Protein AF-A0AB34QPI8-F1 (afdb_monomer_lite)

Structure (mmCIF, N/CA/C/O backbone):
data_AF-A0AB34QPI8-F1
#
_entry.id   AF-A0AB34QPI8-F1
#
loop_
_atom_site.group_PDB
_atom_site.id
_atom_site.type_symbol
_atom_site.label_atom_id
_atom_site.label_alt_id
_atom_site.label_comp_id
_atom_site.label_asym_id
_atom_site.label_entity_id
_atom_site.label_seq_id
_atom_site.pdbx_PDB_ins_code
_atom_site.Cartn_x
_atom_site.Cartn_y
_atom_site.Cartn_z
_atom_site.occupancy
_atom_site.B_iso_or_equiv
_atom_site.auth_seq_id
_atom_site.auth_comp_id
_atom_site.auth_asym_id
_atom_site.auth_atom_id
_atom_site.pdbx_PDB_model_num
ATOM 1 N N . MET A 1 1 ? 0.641 4.136 -11.730 1.00 90.31 1 MET A N 1
ATOM 2 C CA . MET A 1 1 ? -0.265 3.750 -10.624 1.00 90.31 1 MET A CA 1
ATOM 3 C C . MET A 1 1 ? -1.185 2.588 -10.997 1.00 90.31 1 MET A C 1
ATOM 5 O O . MET A 1 1 ? -1.643 1.893 -10.103 1.00 90.31 1 MET A O 1
ATOM 9 N N . ASP A 1 2 ? -1.422 2.310 -12.282 1.00 90.81 2 ASP A N 1
ATOM 10 C CA . ASP A 1 2 ? -2.464 1.361 -12.723 1.00 90.81 2 ASP A CA 1
ATOM 11 C C . ASP A 1 2 ? -2.211 -0.095 -12.323 1.00 90.81 2 ASP A C 1
ATOM 13 O O . ASP A 1 2 ? -3.150 -0.858 -12.121 1.00 90.81 2 ASP A O 1
ATOM 17 N N . ILE A 1 3 ? -0.944 -0.501 -12.204 1.00 91.69 3 ILE A N 1
ATOM 18 C CA . ILE A 1 3 ? -0.585 -1.838 -11.707 1.00 91.69 3 ILE A CA 1
ATOM 19 C C . ILE A 1 3 ? -0.978 -1.969 -10.231 1.00 91.69 3 ILE A C 1
ATOM 21 O O . ILE A 1 3 ? -1.661 -2.919 -9.869 1.00 91.69 3 ILE A O 1
ATOM 25 N N . ALA A 1 4 ? -0.611 -0.986 -9.401 1.00 94.38 4 ALA A N 1
ATOM 26 C CA . ALA A 1 4 ? -0.959 -0.968 -7.982 1.00 94.38 4 ALA A CA 1
ATOM 27 C C . ALA A 1 4 ? -2.481 -0.962 -7.777 1.00 94.38 4 ALA A C 1
ATOM 29 O O . ALA A 1 4 ? -2.991 -1.757 -6.997 1.00 94.38 4 ALA A O 1
ATOM 30 N N . LYS A 1 5 ? -3.214 -0.122 -8.524 1.00 94.81 5 LYS A N 1
ATOM 31 C CA . LYS A 1 5 ? -4.682 -0.049 -8.443 1.00 94.81 5 LYS A CA 1
ATOM 32 C C . LYS A 1 5 ? -5.353 -1.377 -8.791 1.00 94.81 5 LYS A C 1
ATOM 34 O O . LYS A 1 5 ? -6.222 -1.813 -8.049 1.00 94.81 5 LYS A O 1
ATOM 39 N N . ARG A 1 6 ? -4.912 -2.041 -9.867 1.00 95.75 6 ARG A N 1
ATOM 40 C CA . ARG A 1 6 ? -5.405 -3.379 -10.234 1.00 95.75 6 ARG A CA 1
ATOM 41 C C . ARG A 1 6 ? -5.117 -4.410 -9.145 1.00 95.75 6 ARG A C 1
ATOM 43 O O . ARG A 1 6 ? -6.034 -5.067 -8.685 1.00 95.75 6 ARG A O 1
ATOM 50 N N . MET A 1 7 ? -3.879 -4.472 -8.652 1.00 95.88 7 MET A N 1
ATOM 51 C CA . MET A 1 7 ? -3.499 -5.418 -7.594 1.00 95.88 7 MET A CA 1
ATOM 52 C C . MET A 1 7 ? -4.302 -5.244 -6.299 1.00 95.88 7 MET A C 1
ATOM 54 O O . MET A 1 7 ? -4.576 -6.236 -5.623 1.00 95.88 7 MET A O 1
ATOM 58 N N . MET A 1 8 ? -4.629 -4.002 -5.944 1.00 96.69 8 MET A N 1
ATOM 59 C CA . MET A 1 8 ? -5.455 -3.684 -4.780 1.00 96.69 8 MET A CA 1
ATOM 60 C C . MET A 1 8 ? -6.908 -4.098 -5.006 1.00 96.69 8 MET A C 1
ATOM 62 O O . MET A 1 8 ? -7.466 -4.787 -4.159 1.00 96.69 8 MET A O 1
ATOM 66 N N . ALA A 1 9 ? -7.476 -3.763 -6.169 1.00 96.94 9 ALA A N 1
ATOM 67 C CA . ALA A 1 9 ? -8.839 -4.136 -6.540 1.00 96.94 9 ALA A CA 1
ATOM 68 C C . ALA A 1 9 ? -9.040 -5.661 -6.572 1.00 96.94 9 ALA A C 1
ATOM 70 O O . ALA A 1 9 ? -10.002 -6.149 -5.989 1.00 96.94 9 ALA A O 1
ATOM 71 N N . ASP A 1 10 ? -8.098 -6.414 -7.151 1.00 96.75 10 ASP A N 1
ATOM 72 C CA . ASP A 1 10 ? -8.139 -7.887 -7.204 1.00 96.75 10 ASP A CA 1
ATOM 73 C C . ASP A 1 10 ? -8.159 -8.541 -5.809 1.00 96.75 10 ASP A C 1
ATOM 75 O O . ASP A 1 10 ? -8.554 -9.694 -5.664 1.00 96.75 10 ASP A O 1
ATOM 79 N N . ARG A 1 11 ? -7.687 -7.822 -4.785 1.00 95.62 11 ARG A N 1
ATOM 80 C CA . ARG A 1 11 ? -7.623 -8.272 -3.386 1.00 95.62 11 ARG A CA 1
ATOM 81 C C . ARG A 1 11 ? -8.620 -7.540 -2.485 1.00 95.62 11 ARG A C 1
ATOM 83 O O . ARG A 1 11 ? -8.522 -7.660 -1.271 1.00 95.62 11 ARG A O 1
ATOM 90 N N . GLU A 1 12 ? -9.515 -6.748 -3.073 1.00 96.75 12 GLU A N 1
ATOM 91 C CA . GLU A 1 12 ? -10.525 -5.946 -2.375 1.00 96.75 12 GLU A CA 1
ATOM 92 C C . GLU A 1 12 ? -9.961 -4.915 -1.376 1.00 96.75 12 GLU A C 1
ATOM 94 O O . GLU A 1 12 ? -10.677 -4.424 -0.504 1.00 96.75 12 GLU A O 1
ATOM 99 N N . TYR A 1 13 ? -8.692 -4.526 -1.521 1.00 98.12 13 TYR A N 1
ATOM 100 C CA . TYR A 1 13 ? -8.100 -3.462 -0.714 1.00 98.12 13 TYR A CA 1
ATOM 101 C C . TYR A 1 13 ? -8.303 -2.086 -1.349 1.00 98.12 13 TYR A C 1
ATOM 103 O O . TYR A 1 13 ? -8.318 -1.916 -2.570 1.00 98.12 13 TYR A O 1
ATOM 111 N N . ILE A 1 14 ? -8.340 -1.069 -0.494 1.00 97.81 14 ILE A N 1
ATOM 112 C CA . ILE A 1 14 ? -8.32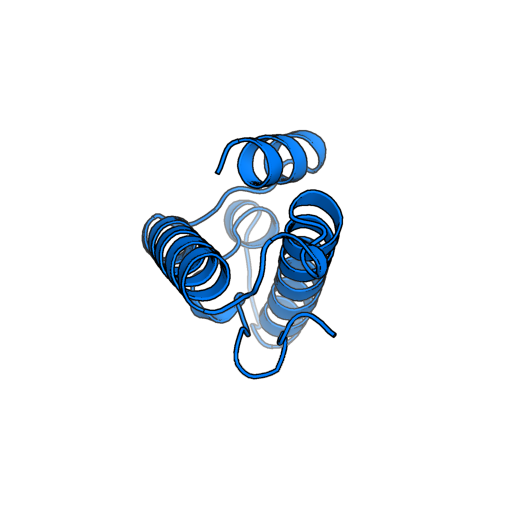9 0.343 -0.868 1.00 97.81 14 ILE A CA 1
ATOM 113 C C . ILE A 1 14 ? -7.178 1.072 -0.175 1.00 97.81 14 ILE A C 1
ATOM 115 O O . ILE A 1 14 ? -6.720 0.685 0.899 1.00 97.81 14 ILE A O 1
ATOM 119 N N . PHE A 1 15 ? -6.711 2.152 -0.791 1.00 98.06 15 PHE A N 1
ATOM 120 C CA . PHE A 1 15 ? -5.787 3.088 -0.160 1.00 98.06 15 PHE A CA 1
ATOM 121 C C . PHE A 1 15 ? -6.553 4.238 0.484 1.00 98.06 15 PHE A C 1
ATOM 123 O O . PHE A 1 15 ? -7.573 4.678 -0.046 1.00 98.06 15 PHE A O 1
ATOM 130 N N . THR A 1 16 ? -6.020 4.790 1.574 1.00 98.19 16 THR A N 1
ATOM 131 C CA . THR A 1 16 ? -6.345 6.183 1.907 1.00 98.19 16 THR A CA 1
ATOM 132 C C . THR A 1 16 ? -5.719 7.124 0.881 1.00 98.19 16 THR A C 1
ATOM 134 O O . THR A 1 16 ? -4.752 6.773 0.197 1.00 98.19 16 THR A O 1
ATOM 137 N N . GLN A 1 17 ? -6.239 8.346 0.788 1.00 97.50 17 GLN A N 1
ATOM 138 C CA . GLN A 1 17 ? -5.720 9.350 -0.139 1.00 97.50 17 GLN A CA 1
ATOM 139 C C . GLN A 1 17 ? -4.228 9.630 0.099 1.00 97.50 17 GLN A C 1
ATOM 141 O O . GLN A 1 17 ? -3.440 9.689 -0.844 1.00 97.50 17 GLN A O 1
ATOM 146 N N . GLU A 1 18 ? -3.814 9.707 1.363 1.00 97.94 18 GLU A N 1
ATOM 147 C CA . GLU A 1 18 ? -2.424 9.935 1.758 1.00 97.94 18 GLU A CA 1
ATOM 148 C C . GLU A 1 18 ? -1.526 8.751 1.386 1.00 97.94 18 GLU A C 1
ATOM 150 O O . GLU A 1 18 ? -0.368 8.943 1.017 1.00 97.94 18 GLU A O 1
ATOM 155 N N . ALA A 1 19 ? -2.046 7.522 1.470 1.00 97.62 19 ALA A N 1
ATOM 156 C CA . ALA A 1 19 ? -1.317 6.331 1.048 1.00 97.62 19 ALA A CA 1
ATOM 157 C C . ALA A 1 19 ? -1.117 6.315 -0.474 1.00 97.62 19 ALA A C 1
ATOM 159 O O . ALA A 1 19 ? -0.022 6.014 -0.950 1.00 97.62 19 ALA A O 1
ATOM 160 N N . GLU A 1 20 ? -2.142 6.695 -1.243 1.00 97.00 20 GLU A N 1
ATOM 161 C CA . GLU A 1 20 ? -2.043 6.790 -2.700 1.00 97.00 20 GLU A CA 1
ATOM 162 C C . GLU A 1 20 ? -1.023 7.853 -3.131 1.00 97.00 20 GLU A C 1
ATOM 164 O O . GLU A 1 20 ? -0.196 7.587 -4.009 1.00 97.00 20 GLU A O 1
ATOM 169 N N . TRP A 1 21 ? -1.034 9.029 -2.494 1.00 96.94 21 TRP A N 1
ATOM 170 C CA . TRP A 1 21 ? -0.052 10.089 -2.743 1.00 96.94 21 TRP A CA 1
ATOM 171 C C . TRP A 1 21 ? 1.366 9.642 -2.408 1.00 96.94 21 TRP A C 1
ATOM 173 O O . TRP A 1 21 ? 2.246 9.713 -3.263 1.00 96.94 21 TRP A O 1
ATOM 183 N N . LYS A 1 22 ? 1.571 9.066 -1.219 1.00 95.88 22 LYS A N 1
ATOM 184 C CA . LYS A 1 22 ? 2.878 8.546 -0.808 1.00 95.88 22 LYS A CA 1
ATOM 185 C C . LYS A 1 22 ? 3.404 7.479 -1.772 1.00 95.88 22 LYS A C 1
ATOM 187 O O . LYS A 1 22 ? 4.579 7.504 -2.135 1.00 95.88 22 LYS A O 1
ATOM 192 N N . LEU A 1 23 ? 2.544 6.559 -2.223 1.00 95.06 23 LEU A N 1
ATOM 193 C CA . LEU A 1 23 ? 2.911 5.554 -3.223 1.00 95.06 23 LEU A CA 1
ATOM 194 C C . LEU A 1 23 ? 3.299 6.185 -4.559 1.00 95.06 23 LEU A C 1
ATOM 196 O O . LEU A 1 23 ? 4.305 5.797 -5.154 1.00 95.06 23 LEU A O 1
ATOM 200 N N . ARG A 1 24 ? 2.525 7.163 -5.028 1.00 94.31 24 ARG A N 1
ATOM 201 C CA . ARG A 1 24 ? 2.809 7.874 -6.276 1.00 94.31 24 ARG A CA 1
ATOM 202 C C . ARG A 1 24 ? 4.163 8.578 -6.227 1.00 94.31 24 ARG A C 1
ATOM 204 O O . ARG A 1 24 ? 4.958 8.380 -7.146 1.00 94.31 24 ARG A O 1
ATOM 211 N N . ASP A 1 25 ? 4.421 9.348 -5.177 1.00 93.44 25 ASP A N 1
ATOM 212 C CA . ASP A 1 25 ? 5.657 10.120 -5.025 1.00 93.44 25 ASP A CA 1
ATOM 213 C C . ASP A 1 25 ? 6.872 9.198 -4.955 1.00 93.44 25 ASP A C 1
ATOM 215 O O . ASP A 1 25 ? 7.880 9.427 -5.623 1.00 93.44 25 ASP A O 1
ATOM 219 N N . TYR A 1 26 ? 6.744 8.085 -4.233 1.00 90.94 26 TYR A N 1
ATOM 220 C CA . TYR A 1 26 ? 7.802 7.092 -4.146 1.00 90.94 26 TYR A CA 1
ATOM 221 C C . TYR A 1 26 ? 8.104 6.426 -5.492 1.00 90.94 26 TYR A C 1
ATOM 223 O O . TYR A 1 26 ? 9.262 6.327 -5.893 1.00 90.94 26 TYR A O 1
ATOM 231 N N . LEU A 1 27 ? 7.074 6.023 -6.242 1.00 89.44 27 LEU A N 1
ATOM 232 C CA . LEU A 1 27 ? 7.265 5.445 -7.574 1.00 89.44 27 LEU A CA 1
ATOM 233 C C . LEU A 1 27 ? 7.874 6.454 -8.557 1.00 89.44 27 LEU A C 1
ATOM 235 O O . LEU A 1 27 ? 8.672 6.064 -9.410 1.00 89.44 27 LEU A O 1
ATOM 239 N N . MET A 1 28 ? 7.525 7.740 -8.446 1.00 89.44 28 MET A N 1
ATOM 240 C CA . MET A 1 28 ? 8.152 8.807 -9.231 1.00 89.44 28 MET A CA 1
ATOM 241 C C . MET A 1 28 ? 9.626 8.981 -8.863 1.00 89.44 28 MET A C 1
ATOM 243 O O . MET A 1 28 ? 10.466 9.043 -9.761 1.00 89.44 28 MET A O 1
ATOM 247 N N . HIS A 1 29 ? 9.944 8.984 -7.567 1.00 88.38 29 HIS A N 1
ATOM 248 C CA . HIS A 1 29 ? 11.315 9.070 -7.081 1.00 88.38 29 HIS A CA 1
ATOM 249 C C . HIS A 1 29 ? 12.165 7.906 -7.602 1.00 88.38 29 HIS A C 1
ATOM 251 O O . HIS A 1 29 ? 13.154 8.146 -8.291 1.00 88.38 29 HIS A O 1
ATOM 257 N N . ILE A 1 30 ? 11.734 6.659 -7.386 1.00 85.62 30 ILE A N 1
ATOM 258 C CA . ILE A 1 30 ? 12.446 5.455 -7.848 1.00 85.62 30 ILE A CA 1
ATOM 259 C C . ILE A 1 30 ? 12.641 5.460 -9.366 1.00 85.62 30 ILE A C 1
ATOM 261 O O . ILE A 1 30 ? 13.728 5.142 -9.849 1.00 85.62 30 ILE A O 1
ATOM 265 N N . LYS A 1 31 ? 11.624 5.876 -10.131 1.00 83.75 31 LYS A N 1
ATOM 266 C CA . LYS A 1 31 ? 11.733 6.007 -11.591 1.00 83.75 31 LYS A CA 1
ATOM 267 C C . LYS A 1 31 ? 12.792 7.035 -12.007 1.00 83.75 31 LYS A C 1
ATOM 269 O O . LYS A 1 31 ? 13.419 6.851 -13.043 1.00 83.75 31 LYS A O 1
ATOM 274 N N . SER A 1 32 ? 12.964 8.114 -11.242 1.00 85.62 32 SER A N 1
ATOM 275 C CA . SER A 1 32 ? 13.950 9.162 -11.539 1.00 85.62 32 SER A CA 1
ATOM 276 C C . SER A 1 32 ? 15.378 8.801 -11.118 1.00 85.62 32 SER A C 1
ATOM 278 O O . SER A 1 32 ? 16.325 9.262 -11.747 1.00 85.62 32 SER A O 1
ATOM 280 N N . THR A 1 33 ? 15.543 7.970 -10.085 1.00 84.06 33 THR A N 1
ATOM 281 C CA . THR A 1 33 ? 16.854 7.625 -9.511 1.00 84.06 33 THR A CA 1
ATOM 282 C C . THR A 1 33 ? 17.411 6.286 -9.993 1.00 84.06 33 THR A C 1
ATOM 284 O O . THR A 1 33 ? 18.611 6.046 -9.869 1.00 84.06 33 THR A O 1
ATOM 287 N N . THR A 1 34 ? 16.578 5.414 -10.567 1.00 79.88 34 THR A N 1
ATOM 288 C CA . THR A 1 34 ? 16.985 4.071 -11.010 1.00 79.88 34 THR A CA 1
ATOM 289 C C . THR A 1 34 ? 17.172 4.018 -12.522 1.00 79.88 34 THR A C 1
ATOM 291 O O . THR A 1 34 ? 16.302 4.434 -13.285 1.00 79.88 34 THR A O 1
ATOM 294 N N . SER A 1 35 ? 18.289 3.439 -12.975 1.00 76.31 35 SER A N 1
ATOM 295 C CA . SER A 1 35 ? 18.510 3.186 -14.404 1.00 76.31 35 SER A CA 1
ATOM 296 C C . SER A 1 35 ? 17.437 2.236 -14.969 1.00 76.31 35 SER A C 1
ATOM 298 O O . SER A 1 35 ? 17.197 1.181 -14.370 1.00 76.31 35 SER A O 1
ATOM 300 N N . PRO A 1 36 ? 16.843 2.530 -16.145 1.00 69.75 36 PRO A N 1
ATOM 301 C CA . PRO A 1 36 ? 15.821 1.686 -16.771 1.00 69.75 36 PRO A CA 1
ATOM 302 C C . PRO A 1 36 ? 16.248 0.226 -16.965 1.00 69.75 36 PRO A C 1
ATOM 304 O O . PRO A 1 36 ? 15.414 -0.670 -16.895 1.00 69.75 36 PRO A O 1
ATOM 307 N N . ALA A 1 37 ? 17.547 -0.025 -17.164 1.00 66.00 37 ALA A N 1
ATOM 308 C CA . ALA A 1 37 ? 18.094 -1.364 -17.386 1.00 66.00 37 ALA A CA 1
ATOM 309 C C . ALA A 1 37 ? 18.046 -2.271 -16.141 1.00 66.00 37 ALA A C 1
ATOM 311 O O . ALA A 1 37 ? 18.140 -3.487 -16.274 1.00 66.00 37 ALA A O 1
ATOM 312 N N . LYS A 1 38 ? 17.908 -1.696 -14.938 1.00 62.34 38 LYS A N 1
ATOM 313 C CA . LYS A 1 38 ? 17.875 -2.439 -13.668 1.00 62.34 38 LYS A CA 1
ATOM 314 C C . LYS A 1 38 ? 16.471 -2.563 -13.073 1.00 62.34 38 LYS A C 1
ATOM 316 O O . LYS A 1 38 ? 16.280 -3.289 -12.105 1.00 62.34 38 LYS A O 1
ATOM 321 N N . PHE A 1 39 ? 15.472 -1.865 -13.619 1.00 66.88 39 PHE A N 1
ATOM 322 C CA . PHE A 1 39 ? 14.181 -1.730 -12.949 1.00 66.88 39 PHE A CA 1
ATOM 323 C C . PHE A 1 39 ? 13.098 -2.634 -13.552 1.00 66.88 39 PHE A C 1
ATOM 325 O O . PHE A 1 39 ? 12.645 -2.447 -14.679 1.00 66.88 39 PHE A O 1
ATOM 332 N N . SER A 1 40 ? 12.626 -3.605 -12.762 1.00 71.38 40 SER A N 1
ATOM 333 C CA . SER A 1 40 ? 11.404 -4.362 -13.058 1.00 71.38 40 SER A CA 1
ATOM 334 C C . SER A 1 40 ? 10.204 -3.706 -12.367 1.00 71.38 40 SER A C 1
ATOM 336 O O . SER A 1 40 ? 9.810 -4.098 -11.265 1.00 71.38 40 SER A O 1
ATOM 338 N N . ASN A 1 41 ? 9.607 -2.700 -13.020 1.00 77.94 41 ASN A N 1
ATOM 339 C CA . ASN A 1 41 ? 8.549 -1.848 -12.449 1.00 77.94 41 ASN A CA 1
ATOM 340 C C . ASN A 1 41 ? 7.393 -2.660 -11.839 1.00 77.94 41 ASN A C 1
ATOM 342 O O . ASN A 1 41 ? 6.863 -2.301 -10.791 1.00 77.94 41 ASN A O 1
ATOM 346 N N . GLY A 1 42 ? 6.993 -3.758 -12.491 1.00 84.94 42 GLY A N 1
ATOM 347 C CA . GLY A 1 42 ? 5.892 -4.607 -12.030 1.00 84.94 42 GLY A CA 1
ATOM 348 C C . GLY A 1 42 ? 6.230 -5.407 -10.770 1.00 84.94 42 GLY A C 1
ATOM 349 O O . GLY A 1 42 ? 5.423 -5.447 -9.842 1.00 84.94 42 GLY A O 1
ATOM 350 N N . ARG A 1 43 ? 7.430 -6.003 -10.710 1.00 88.50 43 ARG A N 1
ATOM 351 C CA . ARG A 1 43 ? 7.899 -6.756 -9.534 1.00 88.50 43 ARG A CA 1
ATOM 352 C C . ARG A 1 43 ? 8.067 -5.836 -8.334 1.00 88.50 43 ARG A C 1
ATOM 354 O O . ARG A 1 43 ? 7.637 -6.185 -7.242 1.00 88.50 43 ARG A O 1
ATOM 361 N N . PHE A 1 44 ? 8.640 -4.658 -8.559 1.00 88.00 44 PHE A N 1
ATOM 362 C CA . PHE A 1 44 ? 8.811 -3.660 -7.515 1.00 88.00 44 PHE A CA 1
ATOM 363 C C . PHE A 1 44 ? 7.471 -3.265 -6.894 1.00 8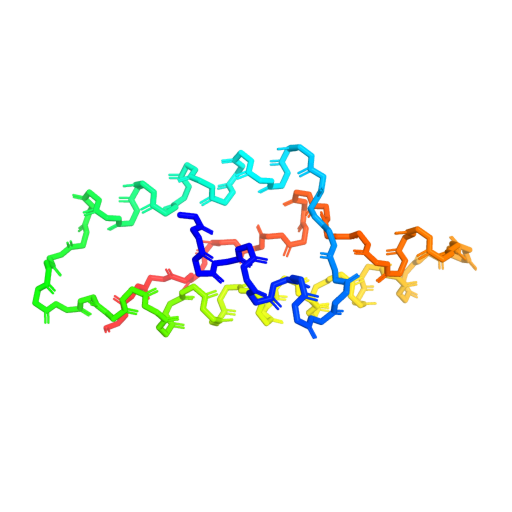8.00 44 PHE A C 1
ATOM 365 O O . PHE A 1 44 ? 7.277 -3.435 -5.695 1.00 88.00 44 PHE A O 1
ATOM 372 N N . VAL A 1 45 ? 6.511 -2.842 -7.728 1.00 91.25 45 VAL A N 1
ATOM 373 C CA . VAL A 1 45 ? 5.167 -2.476 -7.262 1.00 91.25 45 VAL A CA 1
ATOM 374 C C . VAL A 1 45 ? 4.520 -3.639 -6.509 1.00 91.25 45 VAL A C 1
ATOM 376 O O . VAL A 1 45 ? 3.995 -3.423 -5.423 1.00 91.25 45 VAL A O 1
ATOM 379 N N . ARG A 1 46 ? 4.599 -4.873 -7.027 1.00 91.75 46 ARG A N 1
ATOM 380 C CA . ARG A 1 46 ? 4.057 -6.063 -6.351 1.00 91.75 46 ARG A CA 1
ATOM 381 C C . ARG A 1 46 ? 4.629 -6.230 -4.943 1.00 91.75 46 ARG A C 1
ATOM 383 O O . ARG A 1 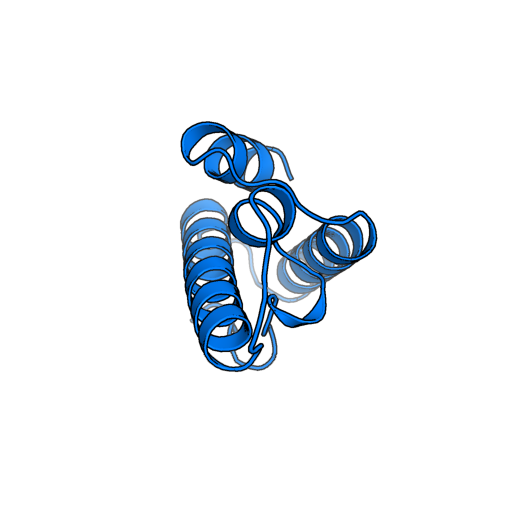46 ? 3.859 -6.343 -3.995 1.00 91.75 46 ARG A O 1
ATOM 390 N N . ASN A 1 47 ? 5.955 -6.190 -4.814 1.00 91.50 47 ASN A N 1
ATOM 391 C CA . ASN A 1 47 ? 6.641 -6.343 -3.533 1.00 91.50 47 ASN A CA 1
ATOM 392 C C . ASN A 1 47 ? 6.240 -5.236 -2.548 1.00 91.50 47 ASN A C 1
ATOM 394 O O . ASN A 1 47 ? 5.954 -5.525 -1.387 1.00 91.50 47 ASN A O 1
ATOM 398 N N . THR A 1 48 ? 6.152 -3.985 -3.013 1.00 93.31 48 THR A N 1
ATOM 399 C CA . THR A 1 48 ? 5.703 -2.855 -2.189 1.00 93.31 48 THR A CA 1
ATOM 400 C C . THR A 1 48 ? 4.276 -3.062 -1.671 1.00 93.31 48 THR A C 1
ATOM 402 O O . THR A 1 48 ? 4.021 -2.834 -0.491 1.00 93.31 48 THR A O 1
ATOM 405 N N . ILE A 1 49 ? 3.348 -3.528 -2.517 1.00 95.31 49 ILE A N 1
ATOM 406 C CA . ILE A 1 49 ? 1.957 -3.798 -2.115 1.00 95.31 49 ILE A CA 1
ATOM 407 C C . ILE A 1 49 ? 1.885 -4.940 -1.097 1.00 95.31 49 ILE A C 1
ATOM 409 O O . ILE A 1 49 ? 1.223 -4.810 -0.072 1.00 95.31 49 ILE A O 1
ATOM 413 N N . GLU A 1 50 ? 2.595 -6.044 -1.333 1.00 95.38 50 GLU A N 1
ATOM 414 C CA . GLU A 1 50 ? 2.611 -7.186 -0.409 1.00 95.38 50 GLU A CA 1
ATOM 415 C C . GLU A 1 50 ? 3.216 -6.824 0.951 1.00 95.38 50 GLU A C 1
ATOM 417 O O . GLU A 1 50 ? 2.720 -7.260 1.993 1.00 95.38 50 GLU A O 1
ATOM 422 N N . LYS A 1 51 ? 4.264 -5.990 0.961 1.00 95.56 51 LYS A N 1
ATOM 423 C CA . LYS A 1 51 ? 4.839 -5.439 2.192 1.00 95.56 51 LYS A CA 1
ATOM 424 C C . LYS A 1 51 ? 3.822 -4.567 2.926 1.00 95.56 51 LYS A C 1
ATOM 426 O O . LYS A 1 51 ? 3.630 -4.770 4.119 1.00 95.56 51 LYS A O 1
ATOM 431 N N . ALA A 1 52 ? 3.123 -3.683 2.214 1.00 96.88 52 ALA A N 1
ATOM 432 C CA . ALA A 1 52 ? 2.104 -2.816 2.800 1.00 96.88 52 ALA A CA 1
ATOM 433 C C . ALA A 1 52 ? 0.948 -3.606 3.432 1.00 96.88 52 ALA A C 1
ATOM 435 O O . ALA A 1 52 ? 0.538 -3.298 4.547 1.00 96.88 52 ALA A O 1
ATOM 436 N N . ILE A 1 53 ? 0.470 -4.664 2.769 1.00 97.25 53 ILE A N 1
ATOM 437 C CA . ILE A 1 53 ? -0.561 -5.559 3.319 1.00 97.25 53 ILE A CA 1
ATOM 438 C C . ILE A 1 53 ? -0.059 -6.237 4.601 1.00 97.25 53 ILE A C 1
ATOM 440 O O . ILE A 1 53 ? -0.770 -6.268 5.603 1.00 97.25 53 ILE A O 1
ATOM 444 N N . ARG A 1 54 ? 1.190 -6.724 4.620 1.00 96.81 54 ARG A N 1
ATOM 445 C CA . ARG A 1 54 ? 1.784 -7.315 5.832 1.00 96.81 54 ARG A CA 1
ATOM 446 C C . ARG A 1 54 ? 1.880 -6.297 6.970 1.00 96.81 54 ARG A C 1
ATOM 448 O O . ARG A 1 54 ? 1.555 -6.626 8.107 1.00 96.81 54 ARG A O 1
ATOM 455 N N . THR A 1 55 ? 2.304 -5.070 6.681 1.00 97.19 55 THR A N 1
ATOM 456 C CA . THR A 1 55 ? 2.386 -4.006 7.688 1.00 97.19 55 THR A CA 1
ATOM 457 C C . THR A 1 55 ? 1.004 -3.615 8.208 1.00 97.19 55 THR A C 1
ATOM 459 O O . THR A 1 55 ? 0.848 -3.437 9.414 1.00 97.19 55 THR A O 1
ATOM 462 N N . GLN A 1 56 ? -0.012 -3.551 7.343 1.00 97.81 56 GLN A N 1
ATOM 463 C CA . GLN A 1 56 ? -1.392 -3.312 7.762 1.00 97.81 56 GLN A CA 1
ATOM 464 C C . GLN A 1 56 ? -1.900 -4.422 8.687 1.00 97.81 56 GLN A C 1
ATOM 466 O O . GLN A 1 56 ? -2.489 -4.113 9.721 1.00 97.81 56 GLN A O 1
ATOM 471 N N . ALA A 1 57 ? -1.615 -5.689 8.378 1.00 96.69 57 ALA A N 1
ATOM 472 C CA . ALA A 1 57 ? -1.972 -6.801 9.251 1.00 96.69 57 ALA A CA 1
ATOM 473 C C . ALA A 1 57 ? -1.313 -6.658 10.633 1.00 96.69 57 ALA A C 1
ATOM 475 O O . ALA A 1 57 ? -1.992 -6.774 11.647 1.00 96.69 57 ALA A O 1
ATOM 476 N N . MET A 1 58 ? -0.019 -6.318 10.689 1.00 96.69 58 MET A N 1
ATOM 477 C CA . MET A 1 58 ? 0.674 -6.068 11.962 1.00 96.69 58 MET A CA 1
ATOM 478 C C . MET A 1 58 ? 0.076 -4.896 12.731 1.00 96.69 58 MET A C 1
ATOM 480 O O . MET A 1 58 ? -0.100 -4.993 13.939 1.00 96.69 58 MET A O 1
ATOM 484 N N . ARG A 1 59 ? -0.296 -3.810 12.046 1.00 95.94 59 ARG A N 1
ATOM 485 C CA . ARG A 1 59 ? -1.016 -2.704 12.678 1.00 95.94 59 ARG A CA 1
ATOM 486 C C . ARG A 1 59 ? -2.322 -3.180 13.301 1.00 95.94 59 ARG A C 1
ATOM 488 O O . ARG A 1 59 ? -2.592 -2.806 14.432 1.00 95.94 59 ARG A O 1
ATOM 495 N N . LEU A 1 60 ? -3.125 -3.962 12.576 1.00 96.69 60 LEU A N 1
ATOM 496 C CA . LEU A 1 60 ? -4.414 -4.452 13.074 1.00 96.69 60 LEU A CA 1
ATOM 497 C C . LEU A 1 60 ? -4.277 -5.377 14.286 1.00 96.69 60 LEU A C 1
ATOM 499 O O . LEU A 1 60 ? -5.162 -5.380 15.129 1.00 96.69 60 LEU A O 1
ATOM 503 N N . LEU A 1 61 ? -3.170 -6.116 14.406 1.00 95.56 61 LEU A N 1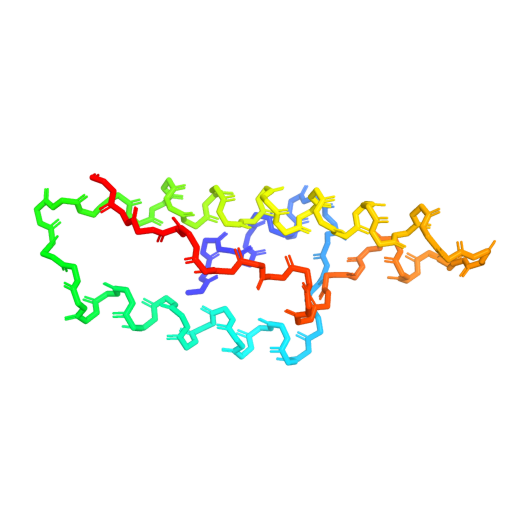
ATOM 504 C CA . LEU A 1 61 ? -2.883 -6.909 15.606 1.00 95.56 61 LEU A CA 1
ATOM 505 C C . LEU A 1 61 ? -2.593 -6.052 16.848 1.00 95.56 61 LEU A C 1
ATOM 507 O O . LEU A 1 61 ? -2.686 -6.559 17.960 1.00 95.56 61 LEU A O 1
ATOM 511 N N . LEU A 1 62 ? -2.203 -4.788 16.666 1.00 94.12 62 LEU A N 1
ATOM 512 C CA . LEU A 1 62 ? -1.843 -3.874 17.754 1.00 94.12 62 LEU A CA 1
ATOM 513 C C . LEU A 1 62 ? -2.996 -2.960 18.187 1.00 94.12 62 LEU A C 1
ATOM 515 O O . LEU A 1 62 ? -2.837 -2.216 19.152 1.00 94.12 62 LEU A O 1
ATOM 519 N N . VAL A 1 63 ? -4.127 -2.970 17.477 1.00 91.19 63 VAL A N 1
ATOM 520 C CA . VAL A 1 63 ? -5.335 -2.236 17.880 1.00 91.19 63 VAL A CA 1
ATOM 521 C C . VAL A 1 63 ? -6.354 -3.194 18.479 1.00 91.19 63 VAL A C 1
ATOM 523 O O . VAL A 1 63 ? -6.690 -4.202 17.866 1.00 91.19 63 VAL A O 1
ATOM 526 N N . ASP A 1 64 ? -6.892 -2.836 19.647 1.00 87.88 64 ASP A N 1
ATOM 527 C CA . ASP A 1 64 ? -7.895 -3.639 20.364 1.00 87.88 64 ASP A CA 1
ATOM 528 C C . ASP A 1 64 ? -9.182 -3.852 19.554 1.00 87.88 64 ASP A C 1
ATOM 530 O O . ASP A 1 64 ? -9.838 -4.889 19.664 1.00 87.88 64 ASP A O 1
ATOM 534 N N . HIS A 1 65 ? -9.545 -2.875 18.717 1.00 92.69 65 HIS A N 1
ATOM 535 C CA . HIS A 1 65 ? -10.752 -2.908 17.900 1.00 92.69 65 HIS A CA 1
ATOM 536 C C . HIS A 1 65 ? -10.495 -2.351 16.497 1.00 92.69 65 HIS A C 1
ATOM 538 O O . HIS A 1 65 ? -9.862 -1.308 16.331 1.00 92.69 65 HIS A O 1
ATOM 544 N N . TYR A 1 66 ? -11.034 -3.036 15.491 1.00 94.50 66 TYR A N 1
ATOM 545 C CA . TYR A 1 66 ? -11.053 -2.610 14.095 1.00 94.50 66 TYR A CA 1
ATOM 546 C C . TYR A 1 66 ? -12.356 -3.061 13.433 1.00 94.50 66 TYR A C 1
ATOM 548 O O . TYR A 1 66 ? -12.969 -4.047 13.849 1.00 94.50 66 TYR A O 1
ATOM 556 N N . ASP A 1 67 ? -12.783 -2.346 12.395 1.00 96.00 67 ASP A N 1
ATOM 557 C CA . ASP A 1 67 ? -13.978 -2.692 11.629 1.00 96.00 67 ASP A CA 1
ATOM 558 C C . ASP A 1 67 ? -13.640 -3.263 10.237 1.00 96.00 67 ASP A C 1
ATOM 560 O O . ASP A 1 67 ? -12.479 -3.432 9.843 1.00 96.00 67 ASP A O 1
ATOM 564 N N . LYS A 1 68 ? -14.682 -3.564 9.452 1.00 95.88 68 LYS A N 1
ATOM 565 C CA . LYS A 1 68 ? -14.521 -4.030 8.068 1.00 95.88 68 LYS A CA 1
ATOM 566 C C . LYS A 1 68 ? -13.750 -3.026 7.206 1.00 95.88 68 LYS A C 1
ATOM 568 O O . LYS A 1 68 ? -12.991 -3.436 6.335 1.00 95.88 68 LYS A O 1
ATOM 573 N N . LYS A 1 69 ? -13.932 -1.722 7.411 1.00 96.44 69 LYS A N 1
ATOM 574 C CA . LYS A 1 69 ? -13.235 -0.700 6.628 1.00 96.44 69 LYS A CA 1
ATOM 575 C C . LYS A 1 69 ? -11.741 -0.718 6.944 1.00 96.44 69 LYS A C 1
ATOM 577 O O . LYS A 1 69 ? -10.939 -0.632 6.017 1.00 96.44 69 LYS A O 1
ATOM 582 N N . ASP A 1 70 ? -11.356 -0.885 8.204 1.00 96.12 70 ASP A N 1
ATOM 583 C CA . ASP A 1 70 ? -9.952 -0.997 8.608 1.00 96.12 70 ASP A CA 1
ATOM 584 C C . ASP A 1 70 ? -9.262 -2.240 8.028 1.00 96.12 70 ASP A C 1
ATOM 586 O O . ASP A 1 70 ? -8.093 -2.153 7.635 1.00 96.12 70 ASP A O 1
ATOM 590 N N . LEU A 1 71 ? -9.989 -3.359 7.906 1.00 96.62 71 LEU A N 1
ATOM 591 C CA . LEU A 1 71 ? -9.512 -4.590 7.258 1.00 96.62 71 LEU A CA 1
ATOM 592 C C . LEU A 1 71 ? -9.179 -4.393 5.778 1.00 96.62 71 LEU A C 1
ATOM 594 O O . LEU A 1 71 ? -8.216 -4.981 5.290 1.00 96.62 71 LEU A O 1
ATOM 598 N N . LEU A 1 72 ? -9.940 -3.545 5.087 1.00 97.69 72 LEU A N 1
ATOM 599 C CA . LEU A 1 72 ? -9.789 -3.291 3.653 1.00 97.69 72 LEU A CA 1
ATOM 600 C C . LEU A 1 72 ? -8.881 -2.089 3.347 1.00 97.69 72 LEU A C 1
ATOM 602 O O . LEU A 1 72 ? -8.496 -1.889 2.199 1.00 97.69 72 LEU A O 1
ATOM 606 N N . THR A 1 73 ? -8.531 -1.267 4.343 1.00 98.31 73 THR A N 1
ATOM 607 C CA . THR A 1 73 ? -7.845 0.015 4.115 1.00 98.31 73 THR A CA 1
ATOM 608 C C . THR A 1 73 ? -6.355 -0.036 4.450 1.00 98.31 73 THR A C 1
ATOM 610 O O . THR A 1 73 ? -5.952 -0.126 5.618 1.00 98.31 73 THR A O 1
ATOM 613 N N . ILE A 1 74 ? -5.529 0.161 3.422 1.00 98.38 74 ILE A N 1
ATOM 614 C CA . ILE A 1 74 ? -4.100 0.454 3.548 1.00 98.38 74 ILE A CA 1
ATOM 615 C C . ILE A 1 74 ? -3.913 1.964 3.770 1.00 98.38 74 ILE A C 1
ATOM 617 O O . ILE A 1 74 ? -4.314 2.791 2.947 1.00 98.38 74 ILE A O 1
ATOM 621 N N . LYS A 1 75 ? -3.299 2.327 4.897 1.00 98.00 75 LYS A N 1
ATOM 622 C CA . LYS A 1 75 ? -3.015 3.708 5.323 1.00 98.00 75 LYS A CA 1
ATOM 623 C C . LYS A 1 75 ? -1.556 4.062 5.018 1.00 98.00 75 LYS A C 1
ATOM 625 O O . LYS A 1 75 ? -0.711 3.194 4.808 1.00 98.00 75 LYS A O 1
ATOM 630 N N . SER A 1 76 ? -1.235 5.355 5.020 1.00 97.44 76 SER A N 1
ATOM 631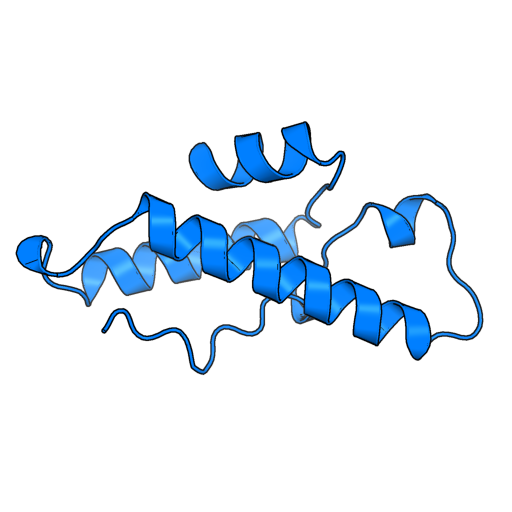 C CA . SER A 1 76 ? 0.094 5.854 4.624 1.00 97.44 76 SER A CA 1
ATOM 632 C C . SER A 1 76 ? 1.257 5.256 5.434 1.00 97.44 76 SER A C 1
ATOM 634 O O . SER A 1 76 ? 2.332 4.998 4.884 1.00 97.44 76 SER A O 1
ATOM 636 N N . HIS A 1 77 ? 1.068 4.979 6.728 1.00 95.44 77 HIS A N 1
ATOM 637 C CA . HIS A 1 77 ? 2.097 4.353 7.572 1.00 95.44 77 HIS A CA 1
ATOM 638 C C . HIS A 1 77 ? 2.343 2.871 7.271 1.00 95.44 77 HIS A C 1
ATOM 640 O O . HIS A 1 77 ? 3.414 2.373 7.609 1.00 95.44 77 HIS A O 1
ATOM 646 N N . ASP A 1 78 ? 1.422 2.185 6.590 1.00 96.94 78 ASP A N 1
ATOM 647 C CA . ASP A 1 78 ? 1.645 0.798 6.166 1.00 96.94 78 ASP A CA 1
ATOM 648 C C . ASP A 1 78 ? 2.677 0.721 5.026 1.00 96.94 78 ASP A C 1
ATOM 650 O O . ASP A 1 78 ? 3.337 -0.294 4.827 1.00 96.94 78 ASP A O 1
ATOM 654 N N . LEU A 1 79 ? 2.863 1.818 4.285 1.00 95.38 79 LEU A N 1
ATOM 655 C CA . LEU A 1 79 ? 3.843 1.921 3.207 1.00 95.38 79 LEU A CA 1
ATOM 656 C C . LEU A 1 79 ? 5.249 2.206 3.768 1.00 95.38 79 LEU A C 1
ATOM 658 O O . LEU A 1 79 ? 5.702 3.357 3.832 1.00 95.38 79 LEU A O 1
ATOM 662 N N . GLN A 1 80 ? 5.953 1.154 4.184 1.00 88.62 80 GLN A N 1
ATOM 663 C CA . GLN A 1 80 ? 7.314 1.230 4.731 1.00 88.62 80 GLN A CA 1
ATOM 664 C C . GLN A 1 80 ? 8.393 1.127 3.638 1.00 88.62 80 GLN A C 1
ATOM 666 O O . GLN A 1 80 ? 8.931 0.059 3.352 1.00 88.62 80 GLN A O 1
ATOM 671 N N . MET A 1 81 ? 8.729 2.276 3.053 1.00 78.38 81 MET A N 1
ATOM 672 C CA . MET A 1 81 ? 9.555 2.406 1.840 1.00 78.38 81 MET A CA 1
ATOM 673 C C . MET A 1 81 ? 11.054 2.655 2.095 1.00 78.38 81 MET A C 1
ATOM 675 O O . MET A 1 81 ? 11.796 2.961 1.167 1.00 78.38 81 MET A O 1
ATOM 679 N N . LYS A 1 82 ? 11.515 2.570 3.352 1.00 65.81 82 LYS A N 1
ATOM 680 C CA . LYS A 1 82 ? 12.895 2.930 3.737 1.00 65.81 82 LYS A CA 1
ATOM 681 C C . LYS A 1 82 ? 13.978 1.959 3.238 1.00 65.81 82 LYS A C 1
ATOM 683 O O . LYS A 1 82 ? 15.145 2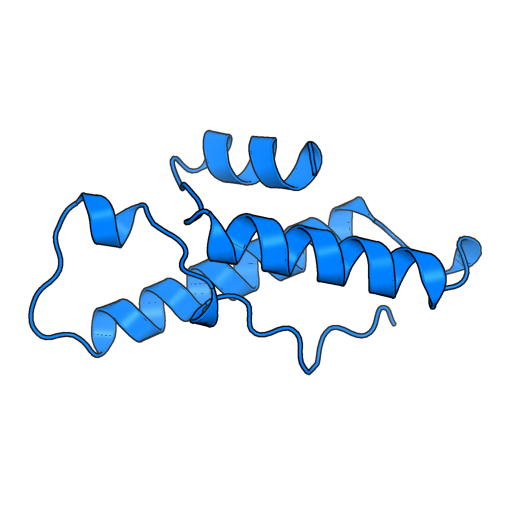.319 3.280 1.00 65.81 82 LYS A O 1
ATOM 688 N N . GLU A 1 83 ? 13.608 0.768 2.767 1.00 57.44 83 GLU A N 1
ATOM 689 C CA . GLU A 1 83 ? 14.557 -0.312 2.433 1.00 57.44 83 GLU A CA 1
ATOM 690 C C . GLU A 1 83 ? 14.401 -0.865 1.011 1.00 57.44 83 GLU A C 1
ATOM 692 O O . GLU A 1 83 ? 15.216 -1.672 0.571 1.00 57.44 83 GLU A O 1
ATOM 697 N N . ASP A 1 84 ? 13.378 -0.438 0.266 1.00 58.88 84 ASP A N 1
ATOM 698 C CA . ASP A 1 84 ? 13.078 -1.017 -1.044 1.00 58.88 84 ASP A CA 1
ATOM 699 C C . ASP A 1 84 ? 13.901 -0.294 -2.132 1.00 58.88 84 ASP A C 1
ATOM 701 O O . ASP A 1 84 ? 13.376 0.398 -3.000 1.00 58.88 84 ASP A O 1
ATOM 705 N N . THR A 1 85 ? 15.230 -0.407 -2.082 1.00 58.09 85 THR A N 1
ATOM 706 C CA . THR A 1 85 ? 16.068 -0.012 -3.226 1.00 58.09 85 THR A CA 1
ATOM 707 C C . THR A 1 85 ? 15.994 -1.129 -4.270 1.00 58.09 85 THR A C 1
ATOM 709 O O . THR A 1 85 ? 16.257 -2.281 -3.916 1.00 58.09 85 THR A O 1
ATOM 712 N N . PRO A 1 86 ? 15.636 -0.859 -5.540 1.00 59.28 86 PRO A N 1
ATOM 713 C CA . PRO A 1 86 ? 15.715 -1.886 -6.573 1.00 59.28 86 PRO A CA 1
ATOM 714 C C . PRO A 1 86 ? 17.164 -2.382 -6.686 1.00 59.28 86 PRO A C 1
ATOM 716 O O . PRO A 1 86 ? 18.067 -1.591 -6.959 1.00 59.28 86 PRO A O 1
ATOM 719 N N . THR A 1 87 ? 17.372 -3.672 -6.401 1.00 54.78 87 THR A N 1
ATOM 720 C CA . THR A 1 87 ? 18.665 -4.367 -6.531 1.00 54.78 87 THR A CA 1
ATOM 721 C C . THR A 1 87 ? 18.957 -4.676 -7.993 1.00 54.78 87 THR A C 1
ATOM 723 O O . THR A 1 87 ? 18.017 -5.145 -8.675 1.00 54.78 87 THR A O 1
#

Sequence (87 aa):
MDIAKRMMADREYIFTQEAEWKLRDYLMHIKSTTSPAKFSNGRFVRNTIEKAIRTQAMRLLLVDHYDKKDLLTIKSHDLQMKEDTPT

Organism: Bacillus pumilus (NCBI:txid1408)

Radius of gyration: 13.4 Å; chains: 1; bounding box: 33×18×38 Å

Foldseek 3Di:
DVLLVVVLVVVLADEDPLQVVLVVVLLVVLVVPDDPVQDPPNVLSVVQNVQLLVLLVVVVVVDPDDDPNSNRYRYNVSRPPPPSRRD

pLDDT: mean 89.49, std 11.41, range [54.78, 98.38]

InterPro domains:
  IPR041627 CbbX, AAA lid domain [PF17866] (1-85)

Secondary structure (DSSP, 8-state):
-HHHHHHHHTTT-EE-HHHHHHHHHHHHHHHHHS-GGG--HHHHHHHHHHHHHHHHHHHHHTSS---HHHHHEEPGGG---SS----